Protein AF-A0A951SZ28-F1 (afdb_monomer_lite)

pLDDT: mean 85.87, std 14.04, range [56.56, 98.44]

Sequence (56 aa):
MAEPVQPSGNQKEERVPVLQQILDNPFLLLFIGVVMPTVFYILWGVMEIVTIPIAN

Secondary structure (DSSP, 8-state):
-----------------HHHHHHH-HHHHHHHHHHHHHHHHHHHHHHHHHHS----

Radius of gyration: 26.89 Å; chains: 1; bounding box: 51×7×88 Å

Structure (mmCIF, N/CA/C/O backbone):
data_AF-A0A951SZ28-F1
#
_entry.id   AF-A0A951SZ28-F1
#
loop_
_atom_site.group_PDB
_atom_site.id
_atom_site.type_symbol
_atom_site.label_atom_id
_atom_site.label_alt_id
_atom_site.label_comp_id
_atom_site.label_asym_id
_atom_site.label_entity_id
_atom_site.label_seq_id
_atom_site.pdbx_PDB_ins_code
_atom_site.Cartn_x
_atom_site.Cartn_y
_atom_site.Cartn_z
_atom_site.occupancy
_atom_site.B_iso_or_equiv
_atom_site.auth_seq_id
_atom_site.auth_comp_id
_atom_site.auth_asym_id
_atom_site.auth_atom_id
_atom_site.pdbx_PDB_model_num
ATOM 1 N N . MET A 1 1 ? -33.072 0.283 53.840 1.00 66.62 1 MET A N 1
ATOM 2 C CA . MET A 1 1 ? -33.226 -0.697 52.746 1.00 66.62 1 MET A CA 1
ATOM 3 C C . MET A 1 1 ? -32.993 0.060 51.453 1.00 66.62 1 MET A C 1
ATOM 5 O O . MET A 1 1 ? -33.841 0.859 51.094 1.00 66.62 1 MET A O 1
ATOM 9 N N . ALA A 1 2 ? -31.805 -0.062 50.859 1.00 68.50 2 ALA A N 1
ATOM 10 C CA . ALA A 1 2 ? -31.509 0.542 49.561 1.00 68.50 2 ALA A CA 1
ATOM 11 C C . ALA A 1 2 ? -31.855 -0.481 48.475 1.00 68.50 2 ALA A C 1
ATOM 13 O O . ALA A 1 2 ? -31.466 -1.644 48.589 1.00 68.50 2 ALA A O 1
ATOM 14 N N . GLU A 1 3 ? -32.630 -0.066 47.479 1.00 66.62 3 GLU A N 1
ATOM 15 C CA . GLU A 1 3 ? -32.980 -0.897 46.330 1.00 66.62 3 GLU A CA 1
ATOM 16 C C . GLU A 1 3 ? -31.710 -1.259 45.541 1.00 66.62 3 GLU A C 1
ATOM 18 O O . GLU A 1 3 ? -30.835 -0.402 45.366 1.00 66.62 3 GLU A O 1
ATOM 23 N N . PRO A 1 4 ? -31.561 -2.506 45.061 1.00 64.31 4 PRO A N 1
ATOM 24 C CA . PRO A 1 4 ? -30.460 -2.845 44.179 1.00 64.31 4 PRO A CA 1
ATOM 25 C C . PRO A 1 4 ? -30.672 -2.107 42.856 1.00 64.31 4 PRO A C 1
ATOM 27 O O . PRO A 1 4 ? -31.624 -2.374 42.124 1.00 64.31 4 PRO A O 1
ATOM 30 N N . VAL A 1 5 ? -29.782 -1.161 42.553 1.00 67.25 5 VAL A N 1
ATOM 31 C CA . VAL A 1 5 ? -29.718 -0.500 41.247 1.00 67.25 5 VAL A CA 1
ATOM 32 C C . VAL A 1 5 ? -29.396 -1.575 40.213 1.00 67.25 5 VAL A C 1
ATOM 34 O O . VAL A 1 5 ? -28.253 -2.005 40.076 1.00 67.25 5 VAL A O 1
ATOM 37 N N . GLN A 1 6 ? -30.422 -2.058 39.517 1.00 67.81 6 GLN A N 1
ATOM 38 C CA . GLN A 1 6 ? -30.248 -2.962 38.388 1.00 67.81 6 GLN A CA 1
ATOM 39 C C . GLN A 1 6 ? -29.591 -2.169 37.252 1.00 67.81 6 GLN A C 1
ATOM 41 O O . GLN A 1 6 ? -30.161 -1.156 36.830 1.00 67.81 6 GLN A O 1
ATOM 46 N N . PRO A 1 7 ? -28.420 -2.582 36.735 1.00 63.09 7 PRO A N 1
ATOM 47 C CA . PRO A 1 7 ? -27.826 -1.904 35.598 1.00 63.09 7 PRO A CA 1
ATOM 48 C C . PRO A 1 7 ? -28.701 -2.177 34.370 1.00 63.09 7 PRO A C 1
ATOM 50 O O . PRO A 1 7 ? -28.642 -3.233 33.746 1.00 63.09 7 PRO A O 1
ATOM 53 N N . SER A 1 8 ? -29.554 -1.208 34.042 1.00 65.69 8 SER A N 1
ATOM 54 C CA . SER A 1 8 ? -30.249 -1.136 32.761 1.00 65.69 8 SER A CA 1
ATOM 55 C C . SER A 1 8 ? -29.252 -0.640 31.725 1.00 65.69 8 SER A C 1
ATOM 57 O O . SER A 1 8 ? -28.898 0.535 31.708 1.00 65.69 8 SER A O 1
ATOM 59 N N . GLY A 1 9 ? -28.770 -1.530 30.869 1.00 56.94 9 GLY A N 1
ATOM 60 C CA . GLY A 1 9 ? -27.829 -1.149 29.827 1.00 56.94 9 GLY A CA 1
ATOM 61 C C . GLY A 1 9 ? -27.656 -2.268 28.829 1.00 56.94 9 GLY A C 1
ATOM 62 O O . GLY A 1 9 ? -26.791 -3.118 28.991 1.00 56.94 9 GLY A O 1
ATOM 63 N N . ASN A 1 10 ? -28.506 -2.261 27.808 1.00 56.56 10 ASN A N 1
ATOM 64 C CA . ASN A 1 10 ? -28.340 -3.011 26.574 1.00 56.56 10 ASN A CA 1
ATOM 65 C C . ASN A 1 10 ? -26.926 -2.752 26.020 1.00 56.56 10 ASN A C 1
ATOM 67 O O . ASN A 1 10 ? -26.702 -1.729 25.369 1.00 56.56 10 ASN A O 1
ATOM 71 N N . GLN A 1 11 ? -25.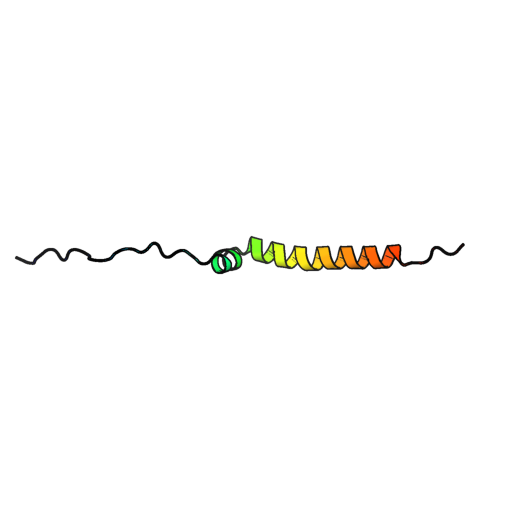972 -3.634 26.330 1.00 59.56 11 GLN A N 1
ATOM 72 C CA . GLN A 1 11 ? -24.633 -3.633 25.749 1.00 59.56 11 GLN A CA 1
ATOM 73 C C . GLN A 1 11 ? -24.796 -4.016 24.280 1.00 59.56 11 GLN A C 1
ATOM 75 O O . GLN A 1 11 ? -24.674 -5.176 23.900 1.00 59.56 11 GLN A O 1
ATOM 80 N N . LYS A 1 12 ? -25.158 -3.034 23.451 1.00 60.94 12 LYS A N 1
ATOM 81 C CA . LYS A 1 12 ? -24.983 -3.133 22.009 1.00 60.94 12 LYS A CA 1
ATOM 82 C C . LYS A 1 12 ? -23.500 -3.375 21.808 1.00 60.94 12 LYS A C 1
ATOM 84 O O . LYS A 1 12 ? -22.705 -2.464 21.998 1.00 60.94 12 LYS A O 1
ATOM 89 N N . GLU A 1 13 ? -23.162 -4.617 21.505 1.00 65.12 13 GLU A N 1
ATOM 90 C CA . GLU A 1 13 ? -21.850 -5.037 21.051 1.00 65.12 13 GLU A CA 1
ATOM 91 C C . GLU A 1 13 ? -21.458 -4.100 19.902 1.00 65.12 13 GLU A C 1
ATOM 93 O O . GLU A 1 13 ? -22.013 -4.155 18.800 1.00 65.12 13 GLU A O 1
ATOM 98 N N . GLU A 1 14 ? -20.628 -3.109 20.219 1.00 71.25 14 GLU A N 1
ATOM 99 C CA . GLU A 1 14 ? -20.293 -2.031 19.305 1.00 71.25 14 GLU A CA 1
ATOM 100 C C . GLU A 1 14 ? -19.391 -2.643 18.234 1.00 71.25 14 GLU A C 1
ATOM 102 O O . GLU A 1 14 ? -18.221 -2.941 18.475 1.00 71.25 14 GLU A O 1
ATOM 107 N N . ARG A 1 15 ? -19.966 -2.958 17.065 1.00 75.62 15 ARG A N 1
ATOM 108 C CA . ARG A 1 15 ? -19.211 -3.567 15.966 1.00 75.62 15 ARG A CA 1
ATOM 109 C C . ARG A 1 15 ? -18.072 -2.635 15.585 1.00 75.62 15 ARG A C 1
ATOM 111 O O . ARG A 1 15 ? -18.311 -1.578 15.004 1.00 75.62 15 ARG A O 1
ATOM 118 N N . VAL A 1 16 ? -16.847 -3.071 15.865 1.00 80.38 16 VAL A N 1
ATOM 119 C CA . VAL A 1 16 ? -15.640 -2.347 15.475 1.00 80.38 16 VAL A CA 1
ATOM 120 C C . VAL A 1 16 ? -15.641 -2.180 13.950 1.00 80.38 16 VAL A C 1
ATOM 122 O O . VAL A 1 16 ? -15.709 -3.188 13.232 1.00 80.38 16 VAL A O 1
ATOM 125 N N . PRO A 1 17 ? -15.573 -0.940 13.433 1.00 87.00 17 PRO A N 1
ATOM 126 C CA . PRO A 1 17 ? -15.528 -0.682 12.001 1.00 87.00 17 PRO A CA 1
ATOM 127 C C . PRO A 1 17 ? -14.358 -1.416 11.332 1.00 87.00 17 PRO A C 1
ATOM 129 O O . PRO A 1 17 ? -13.241 -1.430 11.844 1.00 87.00 17 PRO A O 1
ATOM 132 N N . VAL A 1 18 ? -14.589 -1.997 10.150 1.00 89.06 18 VAL A N 1
ATOM 133 C CA . VAL A 1 18 ? -13.577 -2.799 9.423 1.00 89.06 18 VAL A CA 1
ATOM 134 C C . VAL A 1 18 ? -12.321 -1.988 9.102 1.00 89.06 18 VAL A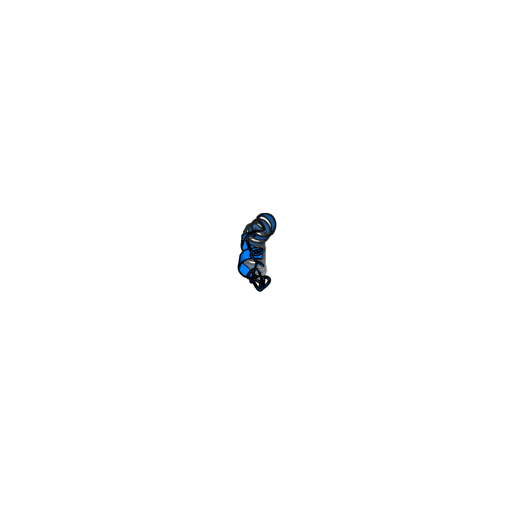 C 1
ATOM 136 O O . VAL A 1 18 ? -11.208 -2.495 9.196 1.00 89.06 18 VAL A O 1
ATOM 139 N N . LEU A 1 19 ? -12.485 -0.706 8.770 1.00 91.38 19 LEU A N 1
ATOM 140 C CA . LEU A 1 19 ? -11.353 0.183 8.518 1.00 91.38 19 LEU A CA 1
ATOM 141 C C . LEU A 1 19 ? -10.496 0.390 9.774 1.00 91.38 19 LEU A C 1
ATOM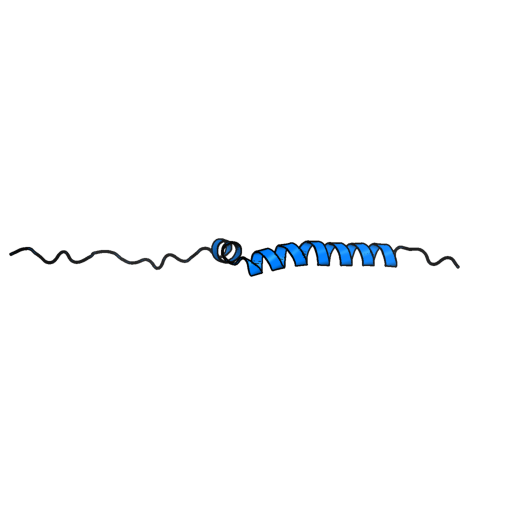 143 O O . LEU A 1 19 ? -9.279 0.485 9.672 1.00 91.38 19 LEU A O 1
ATOM 147 N N . GLN A 1 20 ? -11.122 0.417 10.949 1.00 90.38 20 GLN A N 1
ATOM 148 C CA . GLN A 1 20 ? -10.421 0.572 12.217 1.00 90.38 20 GLN A CA 1
ATOM 149 C C . GLN A 1 20 ? -9.566 -0.667 12.503 1.00 90.38 20 GLN A C 1
ATOM 151 O O . GLN A 1 20 ? -8.377 -0.530 12.734 1.00 90.38 20 GLN A O 1
ATOM 156 N N . GLN A 1 21 ? -10.093 -1.877 12.278 1.00 91.81 21 GLN A N 1
ATOM 157 C CA . GLN A 1 21 ? -9.296 -3.113 12.370 1.00 91.81 21 GLN A CA 1
ATOM 158 C C . GLN A 1 21 ? -8.102 -3.155 11.399 1.00 91.81 21 GLN A C 1
ATOM 160 O O . GLN A 1 21 ? -7.061 -3.727 11.721 1.00 91.81 21 GLN A O 1
ATOM 165 N N . ILE A 1 22 ? -8.237 -2.559 10.210 1.00 93.50 22 ILE A N 1
ATOM 166 C CA . ILE A 1 22 ? -7.152 -2.452 9.222 1.00 93.50 22 ILE A CA 1
ATOM 167 C C . ILE A 1 22 ? -6.057 -1.493 9.711 1.00 93.50 22 ILE A C 1
ATOM 169 O O . ILE A 1 22 ? -4.876 -1.805 9.577 1.00 93.50 22 ILE A O 1
ATOM 173 N N . LEU A 1 23 ? -6.443 -0.346 10.281 1.00 93.00 23 LEU A N 1
ATOM 174 C CA . LEU A 1 23 ? -5.518 0.668 10.802 1.00 93.00 23 LEU A CA 1
ATOM 175 C C . LEU A 1 23 ? -4.926 0.299 12.173 1.00 93.00 23 LEU A C 1
ATOM 177 O O . LEU A 1 23 ? -3.834 0.747 12.506 1.00 93.00 23 LEU A O 1
ATOM 181 N N . ASP A 1 24 ? -5.600 -0.546 12.948 1.00 93.56 24 ASP A N 1
ATOM 182 C CA . ASP A 1 24 ? -5.132 -1.001 14.260 1.00 93.56 24 ASP A CA 1
ATOM 183 C C . ASP A 1 24 ? -4.099 -2.138 14.150 1.00 93.56 24 ASP A C 1
ATOM 185 O O . ASP A 1 24 ? -3.412 -2.452 15.123 1.00 93.56 24 ASP A O 1
ATOM 189 N N . ASN A 1 25 ? -3.954 -2.762 12.972 1.00 95.56 25 ASN A N 1
ATOM 190 C CA . ASN A 1 25 ? -2.978 -3.824 12.744 1.00 95.56 25 ASN A CA 1
ATOM 191 C C . ASN A 1 25 ? -1.693 -3.277 12.083 1.00 95.56 25 ASN A C 1
ATOM 193 O O . ASN A 1 25 ? -1.651 -3.108 10.857 1.00 95.56 25 ASN A O 1
ATOM 197 N N . PRO A 1 26 ? -0.600 -3.073 12.848 1.00 93.19 26 PRO A N 1
ATOM 198 C CA . PRO A 1 26 ? 0.632 -2.491 12.320 1.00 93.19 26 PRO A CA 1
ATOM 199 C C . PRO A 1 26 ? 1.292 -3.350 11.234 1.00 93.19 26 PRO A C 1
ATOM 201 O O . PRO A 1 26 ? 1.919 -2.809 10.327 1.00 93.19 26 PRO A O 1
ATOM 204 N N . PHE A 1 27 ? 1.134 -4.677 11.270 1.00 97.06 27 PHE A N 1
ATOM 205 C CA . PHE A 1 27 ? 1.677 -5.557 10.231 1.00 97.06 27 PHE A CA 1
ATOM 206 C C . PHE A 1 27 ? 0.905 -5.446 8.924 1.00 97.06 27 PHE A C 1
ATOM 208 O O . PHE A 1 27 ? 1.500 -5.548 7.857 1.00 97.06 27 PHE A O 1
ATOM 215 N N . LEU A 1 28 ? -0.407 -5.225 8.997 1.00 95.94 28 LEU A N 1
ATOM 216 C CA . LEU A 1 28 ? -1.253 -5.067 7.819 1.00 95.94 28 LEU A CA 1
ATOM 217 C C . LEU A 1 28 ? -0.979 -3.718 7.139 1.00 95.94 28 LEU A C 1
ATOM 219 O O . LEU A 1 28 ? -0.832 -3.662 5.919 1.00 95.94 28 LE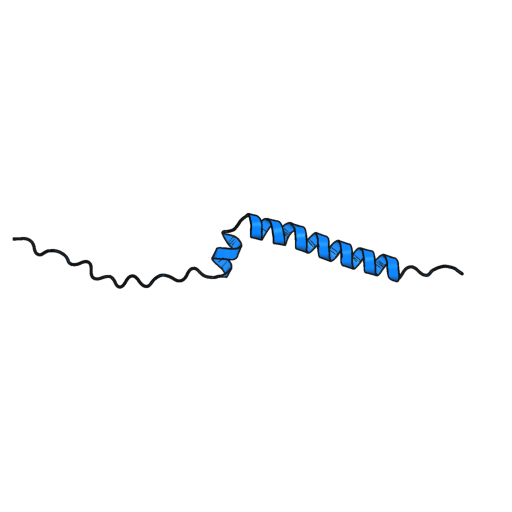U A O 1
ATOM 223 N N . LEU A 1 29 ? -0.787 -2.661 7.934 1.00 95.12 29 LEU A N 1
ATOM 224 C CA . LEU A 1 29 ? -0.280 -1.366 7.471 1.00 95.12 29 LEU A CA 1
ATOM 225 C C . LEU A 1 29 ? 1.112 -1.477 6.831 1.00 95.12 29 LEU A C 1
ATOM 227 O O . LEU A 1 29 ? 1.318 -0.956 5.737 1.00 95.12 29 LEU A O 1
ATOM 231 N N . LEU A 1 30 ? 2.052 -2.180 7.474 1.00 96.31 30 LEU A N 1
ATOM 232 C CA . LEU A 1 30 ? 3.394 -2.422 6.931 1.00 96.31 30 LEU A CA 1
ATOM 233 C C . LEU A 1 30 ? 3.311 -3.194 5.613 1.00 96.31 30 LEU A C 1
ATOM 235 O O . LEU A 1 30 ? 3.920 -2.792 4.625 1.00 96.31 30 LEU A O 1
ATOM 239 N N . PHE A 1 31 ? 2.527 -4.270 5.583 1.00 97.25 31 PHE A N 1
ATOM 240 C CA . PHE A 1 31 ? 2.336 -5.093 4.398 1.00 97.25 31 PHE A CA 1
ATOM 241 C C . PHE A 1 31 ? 1.843 -4.248 3.231 1.00 97.25 31 PHE A C 1
ATOM 243 O O . PHE A 1 31 ? 2.489 -4.236 2.192 1.00 97.25 31 PHE A O 1
ATOM 250 N N . ILE A 1 32 ? 0.770 -3.474 3.404 1.00 96.44 32 ILE A N 1
ATOM 251 C CA . ILE A 1 32 ? 0.271 -2.586 2.347 1.00 96.44 32 ILE A CA 1
ATOM 252 C C . ILE A 1 32 ? 1.335 -1.546 1.972 1.00 96.44 32 ILE A C 1
ATOM 254 O O . ILE A 1 32 ? 1.565 -1.320 0.786 1.00 96.44 32 ILE A O 1
ATOM 258 N N . GLY A 1 33 ? 2.021 -0.962 2.958 1.00 96.44 33 GLY A N 1
ATOM 259 C CA . GLY A 1 33 ? 3.046 0.060 2.757 1.00 96.44 33 GLY A CA 1
ATOM 260 C C . GLY A 1 33 ? 4.269 -0.411 1.967 1.00 96.44 33 GLY A C 1
ATOM 261 O O . GLY A 1 33 ? 4.846 0.384 1.235 1.00 96.44 33 GLY A O 1
ATOM 262 N N . VAL A 1 34 ? 4.649 -1.685 2.069 1.00 97.81 34 VAL A N 1
ATOM 263 C CA . VAL A 1 34 ? 5.769 -2.263 1.307 1.00 97.81 34 VAL A CA 1
ATOM 264 C C . VAL A 1 34 ? 5.276 -2.897 0.010 1.00 97.81 34 VAL A C 1
ATOM 266 O O . VAL A 1 34 ? 5.830 -2.644 -1.054 1.00 97.81 34 VAL A O 1
ATOM 269 N N . VAL A 1 35 ? 4.203 -3.684 0.066 1.00 98.12 35 VAL A N 1
ATOM 270 C CA . VAL A 1 35 ? 3.707 -4.447 -1.086 1.00 98.12 35 VAL A CA 1
ATOM 271 C C . VAL A 1 35 ? 3.199 -3.532 -2.189 1.00 98.12 35 VAL A C 1
ATOM 273 O O . VAL A 1 35 ? 3.497 -3.803 -3.349 1.00 98.12 35 VAL A O 1
ATOM 276 N N . MET A 1 36 ? 2.494 -2.441 -1.862 1.00 97.56 36 MET A N 1
ATOM 277 C CA . MET A 1 36 ? 2.039 -1.481 -2.874 1.00 97.56 36 MET A CA 1
ATOM 278 C C . MET A 1 36 ? 3.204 -0.954 -3.721 1.00 97.56 36 MET A C 1
ATOM 280 O O . MET A 1 36 ? 3.242 -1.265 -4.912 1.00 97.56 36 MET A O 1
ATOM 284 N N . PRO A 1 37 ? 4.188 -0.217 -3.172 1.00 97.19 37 PRO A N 1
ATOM 285 C CA . PRO A 1 37 ? 5.272 0.318 -3.988 1.00 97.19 37 PRO A CA 1
ATOM 286 C C . PRO A 1 37 ? 6.104 -0.781 -4.652 1.00 97.19 37 PRO A C 1
ATOM 288 O O . PRO A 1 37 ? 6.526 -0.596 -5.789 1.00 97.19 37 PRO A O 1
ATOM 291 N N . THR A 1 38 ? 6.304 -1.938 -4.011 1.00 98.31 38 THR A N 1
ATOM 292 C CA . THR A 1 38 ? 7.036 -3.056 -4.621 1.00 98.31 38 THR A CA 1
ATOM 293 C C . THR A 1 38 ? 6.337 -3.588 -5.869 1.00 98.31 38 THR A C 1
ATOM 295 O O . THR A 1 38 ? 6.971 -3.699 -6.915 1.00 98.31 38 THR A O 1
ATOM 298 N N . VAL A 1 39 ? 5.038 -3.889 -5.798 1.00 98.44 39 VAL A N 1
ATOM 299 C CA . VAL A 1 39 ? 4.282 -4.398 -6.952 1.00 98.44 39 VAL A CA 1
ATOM 300 C C . VAL A 1 39 ? 4.218 -3.345 -8.052 1.00 98.44 39 VAL A C 1
ATOM 302 O O . VAL A 1 39 ? 4.477 -3.667 -9.208 1.00 98.44 39 VAL A O 1
ATOM 305 N N . PHE A 1 40 ? 3.948 -2.084 -7.704 1.00 98.19 40 PHE A N 1
ATOM 306 C CA . PHE A 1 40 ? 3.964 -0.981 -8.666 1.00 98.19 40 PHE A CA 1
ATOM 307 C C . PHE A 1 40 ? 5.316 -0.859 -9.378 1.00 98.19 40 PHE A C 1
ATOM 309 O O . PHE A 1 40 ? 5.351 -0.762 -10.602 1.00 98.19 40 PHE A O 1
ATOM 316 N N . TYR A 1 41 ? 6.423 -0.908 -8.634 1.00 97.31 41 TYR A N 1
ATOM 317 C CA . TYR A 1 41 ? 7.769 -0.802 -9.195 1.00 97.31 41 TYR A CA 1
ATOM 318 C C . TYR A 1 41 ? 8.115 -1.986 -10.101 1.00 97.31 41 TYR A C 1
ATOM 320 O O . TYR A 1 41 ? 8.677 -1.791 -11.175 1.00 97.31 41 TYR A O 1
ATOM 328 N N . ILE A 1 42 ? 7.741 -3.208 -9.710 1.00 98.25 42 ILE A N 1
ATOM 329 C CA . ILE A 1 42 ? 7.938 -4.403 -10.540 1.00 98.25 42 ILE A CA 1
ATOM 330 C C . ILE A 1 42 ? 7.138 -4.288 -11.834 1.00 98.25 42 ILE A C 1
ATOM 332 O O . ILE A 1 42 ? 7.696 -4.490 -12.907 1.00 98.25 42 ILE A O 1
ATOM 336 N N . LEU A 1 43 ? 5.847 -3.955 -11.753 1.00 98.12 43 LEU A N 1
ATOM 337 C CA . LEU A 1 43 ? 4.997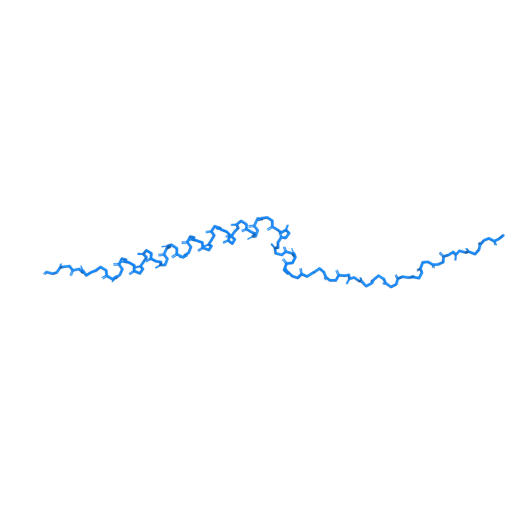 -3.824 -12.935 1.00 98.12 43 LEU A CA 1
ATOM 338 C C . LEU A 1 43 ? 5.515 -2.735 -13.873 1.00 98.12 43 LEU A C 1
ATOM 340 O O . LEU A 1 43 ? 5.594 -2.967 -15.076 1.00 98.12 43 LEU A O 1
ATOM 344 N N . TRP A 1 44 ? 5.925 -1.587 -13.328 1.00 97.69 44 TRP A N 1
ATOM 345 C CA . TRP A 1 44 ? 6.587 -0.547 -14.108 1.00 97.69 44 TRP A CA 1
ATOM 346 C C . TRP A 1 44 ? 7.842 -1.095 -14.786 1.00 97.69 44 TRP A C 1
ATOM 348 O O . TRP A 1 44 ? 7.970 -0.993 -16.001 1.00 97.69 44 TRP A O 1
ATOM 358 N N . GLY A 1 45 ? 8.762 -1.696 -14.029 1.00 97.12 45 GLY A N 1
ATOM 359 C CA . GLY A 1 45 ? 10.024 -2.206 -14.562 1.00 97.12 45 GLY A CA 1
ATOM 360 C C . GLY A 1 45 ? 9.828 -3.271 -15.639 1.00 97.12 45 GLY A C 1
ATOM 361 O O . GLY A 1 45 ? 10.527 -3.267 -16.645 1.00 97.12 45 GLY A O 1
ATOM 362 N N . VAL A 1 46 ? 8.837 -4.150 -15.481 1.00 97.94 46 VAL A N 1
ATOM 363 C CA . VAL A 1 46 ? 8.477 -5.136 -16.507 1.00 97.94 46 VAL A CA 1
ATOM 364 C C . VAL A 1 46 ? 7.961 -4.443 -17.764 1.00 97.94 46 VAL A C 1
ATOM 366 O O . VAL A 1 46 ? 8.412 -4.787 -18.853 1.00 97.94 46 VAL A O 1
ATOM 369 N N . MET A 1 47 ? 7.066 -3.460 -17.625 1.00 96.25 47 MET A N 1
ATOM 370 C CA . MET A 1 47 ? 6.579 -2.671 -18.760 1.00 96.25 47 MET A CA 1
ATOM 371 C C . MET A 1 47 ? 7.721 -1.953 -19.487 1.00 96.25 47 MET A C 1
ATOM 373 O O . MET A 1 47 ? 7.733 -1.948 -20.710 1.00 96.25 47 MET A O 1
ATOM 377 N N . GLU A 1 48 ? 8.697 -1.409 -18.758 1.00 96.00 48 GLU A N 1
ATOM 378 C CA . GLU A 1 48 ? 9.897 -0.790 -19.334 1.00 96.00 48 GLU A CA 1
ATOM 379 C C . GLU A 1 48 ? 10.730 -1.807 -20.123 1.00 96.00 48 GLU A C 1
ATOM 381 O O . GLU A 1 48 ? 11.154 -1.534 -21.236 1.00 96.00 48 GLU A O 1
ATOM 386 N N . ILE A 1 49 ? 10.939 -3.012 -19.588 1.00 95.31 49 ILE A N 1
ATOM 387 C CA . ILE A 1 49 ? 11.757 -4.032 -20.257 1.00 95.31 49 ILE A CA 1
ATOM 388 C C . ILE A 1 49 ? 11.094 -4.524 -21.549 1.00 95.31 49 ILE A C 1
ATOM 390 O O . ILE A 1 49 ? 11.779 -4.696 -22.555 1.00 95.31 49 ILE A O 1
ATOM 394 N N . VAL A 1 50 ? 9.778 -4.758 -21.547 1.00 95.50 50 VAL A N 1
ATOM 395 C CA . VAL A 1 50 ? 9.076 -5.295 -22.730 1.00 95.50 50 VAL A CA 1
ATOM 396 C C . VAL A 1 50 ? 8.923 -4.274 -23.857 1.00 95.50 50 VAL A C 1
ATOM 398 O O . VAL A 1 50 ? 8.701 -4.669 -25.000 1.00 95.50 50 VAL A O 1
ATOM 401 N N . THR A 1 51 ? 9.020 -2.976 -23.560 1.00 93.50 51 THR A N 1
ATOM 402 C CA . THR A 1 51 ? 8.955 -1.910 -24.567 1.00 93.50 51 THR A CA 1
ATOM 403 C C . THR A 1 51 ? 10.312 -1.593 -25.185 1.00 93.50 51 THR A C 1
ATOM 405 O O . THR A 1 51 ? 10.341 -0.903 -26.206 1.00 93.50 51 THR A O 1
ATOM 408 N N . ILE A 1 52 ? 11.422 -2.102 -24.631 1.00 93.38 52 ILE A N 1
ATOM 409 C CA . ILE A 1 52 ? 12.749 -1.928 -25.229 1.00 93.38 52 ILE A CA 1
ATOM 410 C C . ILE A 1 52 ? 12.776 -2.655 -26.581 1.00 93.38 52 ILE A C 1
ATOM 412 O O . ILE A 1 52 ? 12.646 -3.883 -26.630 1.00 93.38 52 ILE A O 1
ATOM 416 N N . PRO A 1 53 ? 12.973 -1.928 -27.696 1.00 88.50 53 PRO A N 1
ATOM 417 C CA . PRO A 1 53 ? 13.089 -2.552 -28.998 1.00 88.50 53 PRO A CA 1
ATOM 418 C C . PRO A 1 53 ? 14.385 -3.357 -29.055 1.00 88.50 53 PRO A C 1
ATOM 420 O O . PRO A 1 53 ? 15.476 -2.842 -28.805 1.00 88.50 53 PRO A O 1
ATOM 423 N N . ILE A 1 54 ? 14.264 -4.631 -29.414 1.00 85.56 54 ILE A N 1
ATOM 424 C CA . ILE A 1 54 ? 15.427 -5.475 -29.664 1.00 85.56 54 ILE A CA 1
ATOM 425 C C . ILE A 1 54 ? 15.967 -5.065 -31.032 1.00 85.56 54 ILE A C 1
ATOM 427 O O . ILE A 1 54 ? 15.314 -5.287 -32.052 1.00 85.56 54 ILE A O 1
ATOM 431 N N . AL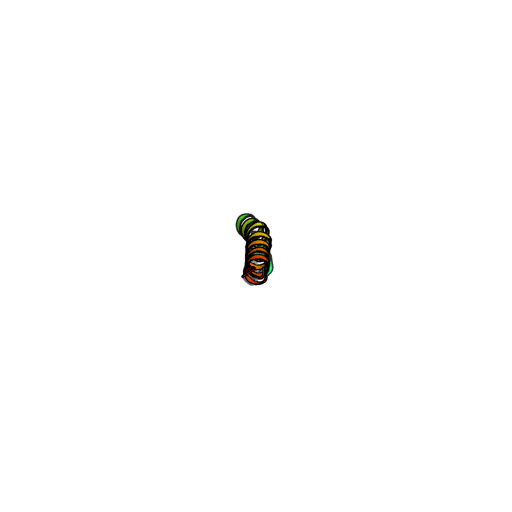A A 1 55 ? 17.115 -4.386 -31.044 1.00 80.81 55 ALA A N 1
ATOM 432 C CA . ALA A 1 55 ? 17.774 -4.007 -32.284 1.00 80.81 55 ALA A CA 1
ATOM 433 C C . ALA A 1 55 ? 18.136 -5.279 -33.065 1.00 80.81 55 ALA A C 1
ATOM 435 O O . ALA A 1 55 ? 18.797 -6.170 -32.528 1.00 80.81 55 ALA A O 1
ATOM 436 N N . ASN A 1 56 ? 17.665 -5.348 -34.309 1.00 62.34 56 ASN A N 1
ATOM 437 C CA . ASN A 1 56 ? 18.027 -6.371 -35.283 1.00 62.34 56 ASN A CA 1
ATOM 438 C C . ASN A 1 56 ? 19.108 -5.841 -36.219 1.00 62.34 56 ASN A C 1
ATOM 440 O O . ASN A 1 56 ? 18.880 -4.747 -36.784 1.00 62.34 56 ASN A O 1
#

Foldseek 3Di:
DDDPPDPPDDPPVPPDDPVNVCVVDVVSVVCCVPVVVVVVVVVVVVVVVVPPDDDD